Protein AF-A0A2G5HJ71-F1 (afdb_monomer)

Radius of gyration: 24.35 Å; Cα contacts (8 Å, |Δi|>4): 174; chains: 1; bounding box: 92×47×48 Å

Structure (mmCIF, N/CA/C/O backbone):
data_AF-A0A2G5HJ71-F1
#
_entry.id   AF-A0A2G5HJ71-F1
#
loop_
_atom_site.group_PDB
_atom_site.id
_atom_site.type_symbol
_atom_site.label_atom_id
_atom_site.label_alt_id
_atom_site.label_comp_id
_atom_site.label_asym_id
_atom_site.label_entity_id
_atom_site.label_seq_id
_atom_site.pdbx_PDB_ins_code
_atom_site.Cartn_x
_atom_site.Cartn_y
_atom_site.Cartn_z
_atom_site.occupancy
_atom_site.B_iso_or_equiv
_atom_site.auth_seq_id
_atom_site.auth_comp_id
_atom_site.auth_asym_id
_atom_site.auth_atom_id
_atom_site.pdbx_PDB_model_num
ATOM 1 N N . MET A 1 1 ? -68.950 33.071 10.835 1.00 35.28 1 MET A N 1
ATOM 2 C CA . MET A 1 1 ? -68.357 32.177 9.817 1.00 35.28 1 MET A CA 1
ATOM 3 C C . MET A 1 1 ? -67.276 32.962 9.094 1.00 35.28 1 MET A C 1
ATOM 5 O O . MET A 1 1 ? -67.610 33.873 8.353 1.00 35.28 1 MET A O 1
ATOM 9 N N . LEU A 1 2 ? -66.003 32.690 9.382 1.00 33.81 2 LEU A N 1
ATOM 10 C CA . LEU A 1 2 ? -64.864 33.307 8.697 1.00 33.81 2 LEU A CA 1
ATOM 11 C C . LEU A 1 2 ? -64.189 32.221 7.861 1.00 33.81 2 LEU A C 1
ATOM 13 O O . LEU A 1 2 ? -63.681 31.240 8.397 1.00 33.81 2 LEU A O 1
ATOM 17 N N . VAL A 1 3 ? -64.273 32.385 6.545 1.00 38.09 3 VAL A N 1
ATOM 18 C CA . VAL A 1 3 ? -63.624 31.539 5.544 1.00 38.09 3 VAL A CA 1
ATOM 19 C C . VAL A 1 3 ? -62.157 31.958 5.474 1.00 38.09 3 VAL A C 1
ATOM 21 O O . VAL A 1 3 ? -61.859 33.089 5.100 1.00 38.09 3 VAL A O 1
ATOM 24 N N . VAL A 1 4 ? -61.242 31.061 5.842 1.00 40.66 4 VAL A N 1
ATOM 25 C CA . VAL A 1 4 ? -59.798 31.239 5.627 1.00 40.66 4 VAL A CA 1
ATOM 26 C C . VAL A 1 4 ? -59.445 30.552 4.303 1.00 40.66 4 VAL A C 1
ATOM 28 O O . VAL A 1 4 ? -59.646 29.340 4.198 1.00 40.66 4 VAL A O 1
ATOM 31 N N . PRO A 1 5 ? -58.960 31.265 3.271 1.00 48.47 5 PRO A N 1
ATOM 32 C CA . PRO A 1 5 ? -58.605 30.626 2.014 1.00 48.47 5 PRO A CA 1
ATOM 33 C C . PRO A 1 5 ? -57.290 29.854 2.159 1.00 48.47 5 PRO A C 1
ATOM 35 O O . PRO A 1 5 ? -56.277 30.371 2.631 1.00 48.47 5 PRO A O 1
ATOM 38 N N . ALA A 1 6 ? -57.318 28.598 1.718 1.00 48.62 6 ALA A N 1
ATOM 39 C CA . ALA A 1 6 ? -56.156 27.736 1.600 1.00 48.62 6 ALA A CA 1
ATOM 40 C C . ALA A 1 6 ? -55.199 28.283 0.526 1.00 48.62 6 ALA A C 1
ATOM 42 O O . ALA A 1 6 ? -55.371 28.040 -0.667 1.00 48.62 6 ALA A O 1
ATOM 43 N N . LEU A 1 7 ? -54.155 28.995 0.949 1.00 43.66 7 LEU A N 1
ATOM 44 C CA . LEU A 1 7 ? -52.986 29.287 0.118 1.00 43.66 7 LEU A CA 1
ATOM 45 C C . LEU A 1 7 ? -52.109 28.030 0.018 1.00 43.66 7 LEU A C 1
ATOM 47 O O . LEU A 1 7 ? -51.005 27.967 0.550 1.00 43.66 7 LEU A O 1
ATOM 51 N N . VAL A 1 8 ? -52.589 27.012 -0.702 1.00 46.91 8 VAL A N 1
ATOM 52 C CA . VAL A 1 8 ? -51.728 25.936 -1.222 1.00 46.91 8 VAL A CA 1
ATOM 53 C C . VAL A 1 8 ? -51.078 26.449 -2.505 1.00 46.91 8 VAL A C 1
ATOM 55 O O . VAL A 1 8 ? -51.358 26.007 -3.617 1.00 46.91 8 VAL A O 1
ATOM 58 N N . GLY A 1 9 ? -50.202 27.438 -2.346 1.00 38.84 9 GLY A N 1
ATOM 59 C CA . GLY A 1 9 ? -49.264 27.834 -3.383 1.00 38.84 9 GLY A CA 1
ATOM 60 C C . GLY A 1 9 ? -48.139 26.810 -3.429 1.00 38.84 9 GLY A C 1
ATOM 61 O O . GLY A 1 9 ? -47.181 26.901 -2.665 1.00 38.84 9 GLY A O 1
ATOM 62 N N . ARG A 1 10 ? -48.246 25.817 -4.318 1.00 46.03 10 ARG A N 1
ATOM 63 C CA . ARG A 1 10 ? -47.116 24.962 -4.700 1.00 46.03 10 ARG A CA 1
ATOM 64 C C . ARG A 1 10 ? -46.039 25.829 -5.364 1.00 46.03 10 ARG A C 1
ATOM 66 O O . ARG A 1 10 ? -45.994 25.926 -6.585 1.00 46.03 10 ARG A O 1
ATOM 73 N N . PHE A 1 11 ? -45.127 26.403 -4.585 1.00 39.09 11 PHE A N 1
ATOM 74 C CA . PHE A 1 11 ? -43.840 26.862 -5.105 1.00 39.09 11 PHE A CA 1
ATOM 75 C C . PHE A 1 11 ? -42.940 25.642 -5.331 1.00 39.09 11 PHE A C 1
ATOM 77 O O . PHE A 1 11 ? -42.029 25.353 -4.563 1.00 39.09 11 PHE A O 1
ATOM 84 N N . ARG A 1 12 ? -43.201 24.890 -6.405 1.00 45.44 12 ARG A N 1
ATOM 85 C CA . ARG A 1 12 ? -42.130 24.136 -7.060 1.00 45.44 12 ARG A CA 1
ATOM 86 C C . ARG A 1 12 ? -41.473 25.088 -8.046 1.00 45.44 12 ARG A C 1
ATOM 88 O O . ARG A 1 12 ? -41.873 25.151 -9.205 1.00 45.44 12 ARG A O 1
ATOM 95 N N . SER A 1 13 ? -40.478 25.843 -7.587 1.00 45.00 13 SER A N 1
ATOM 96 C CA . SER A 1 13 ? -39.535 26.455 -8.513 1.00 45.00 13 SER A CA 1
ATOM 97 C C . SER A 1 13 ? -38.696 25.331 -9.127 1.00 45.00 13 SER A C 1
ATOM 99 O O . SER A 1 13 ? -37.707 24.876 -8.565 1.00 45.00 13 SER A O 1
ATOM 101 N N . TYR A 1 14 ? -39.081 24.869 -10.316 1.00 50.16 14 TYR A N 1
ATOM 102 C CA . TYR A 1 14 ? -38.125 24.253 -11.238 1.00 50.16 14 TYR A CA 1
ATOM 103 C C . TYR A 1 14 ? -37.261 25.374 -11.825 1.00 50.16 14 TYR A C 1
ATOM 105 O O . TYR A 1 14 ? -37.322 25.667 -13.016 1.00 50.16 14 TYR A O 1
ATOM 113 N N . GLN A 1 15 ? -36.504 26.072 -10.977 1.00 55.88 15 GLN A N 1
ATOM 114 C CA . GLN A 1 15 ? -35.431 26.911 -11.482 1.00 55.88 15 GLN A CA 1
ATOM 115 C C . GLN A 1 15 ? -34.272 25.977 -11.830 1.00 55.88 15 GLN A C 1
ATOM 117 O O . GLN A 1 15 ? -33.814 25.241 -10.952 1.00 55.88 15 GLN A O 1
ATOM 122 N N . PRO A 1 16 ? -33.811 25.954 -13.092 1.00 57.72 16 PRO A N 1
ATOM 123 C CA . PRO A 1 16 ? -32.607 25.224 -13.435 1.00 57.72 16 PRO A CA 1
ATOM 124 C C . PRO A 1 16 ? -31.472 25.805 -12.596 1.00 57.72 16 PRO A C 1
ATOM 126 O O . PRO A 1 16 ? -31.138 26.986 -12.697 1.00 57.72 16 PRO A O 1
ATOM 129 N N . MET A 1 17 ? -30.929 24.975 -11.710 1.00 64.00 17 MET A N 1
ATOM 130 C CA . MET A 1 17 ? -29.786 25.338 -10.888 1.00 64.00 17 MET A CA 1
ATOM 131 C C . MET A 1 17 ? -28.652 25.726 -11.838 1.00 64.00 17 MET A C 1
ATOM 133 O O . MET A 1 17 ? -28.314 24.957 -12.741 1.00 64.00 17 MET A O 1
ATOM 137 N N . SER A 1 18 ? -28.111 26.938 -11.700 1.00 79.19 18 SER A N 1
ATOM 138 C CA . SER A 1 18 ? -27.075 27.387 -12.625 1.00 79.19 18 SER A CA 1
ATOM 139 C C . SER A 1 18 ? -25.861 26.460 -12.519 1.00 79.19 18 SER A C 1
ATOM 141 O O . SER A 1 18 ? -25.469 26.024 -11.434 1.00 79.19 18 SER A O 1
ATOM 143 N N . MET A 1 19 ? -25.244 26.146 -13.659 1.00 73.44 19 MET A N 1
ATOM 144 C CA . MET A 1 19 ? -24.063 25.275 -13.693 1.00 73.44 19 MET A CA 1
ATOM 145 C C . MET A 1 19 ? -22.906 25.821 -12.847 1.00 73.44 19 MET A C 1
ATOM 147 O O . MET A 1 19 ? -22.096 25.043 -12.345 1.00 73.44 19 MET A O 1
ATOM 151 N N . SER A 1 20 ? -22.835 27.143 -12.663 1.00 72.00 20 SER A N 1
ATOM 152 C CA . SER A 1 20 ? -21.889 27.771 -11.742 1.00 72.00 20 SER A CA 1
ATOM 153 C C . SER A 1 20 ? -22.172 27.381 -10.292 1.00 72.00 20 SER A C 1
ATOM 155 O O . SER A 1 20 ? -21.249 26.944 -9.613 1.00 72.00 20 SER A O 1
ATOM 157 N N . LEU A 1 21 ? -23.434 27.424 -9.849 1.00 75.88 21 LEU A N 1
ATOM 158 C CA . LEU A 1 21 ? -23.827 27.021 -8.497 1.00 75.88 21 LEU A CA 1
ATOM 159 C C . LEU A 1 21 ? -23.512 25.540 -8.239 1.00 75.88 21 LEU A C 1
ATOM 161 O O . LEU A 1 21 ? -22.920 25.208 -7.218 1.00 75.88 21 LEU A 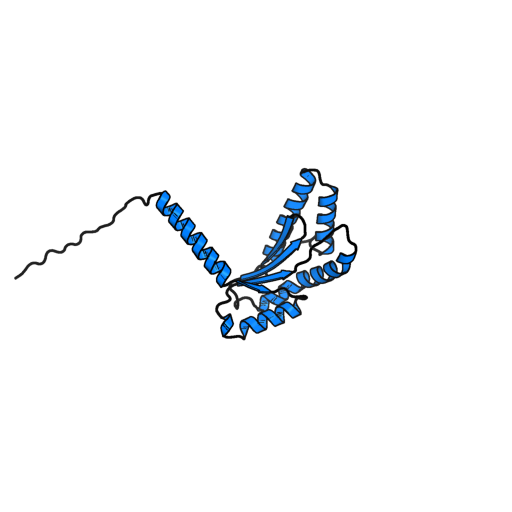O 1
ATOM 165 N N . LEU A 1 22 ? -23.819 24.654 -9.194 1.00 77.50 22 LEU A N 1
ATOM 166 C CA . LEU A 1 22 ? -23.498 23.224 -9.091 1.00 77.50 22 LEU A CA 1
ATOM 167 C C . LEU A 1 22 ? -21.988 22.966 -8.983 1.00 77.50 22 LEU A C 1
ATOM 169 O O . LEU A 1 22 ? -21.559 22.130 -8.187 1.00 77.50 22 LEU A O 1
ATOM 173 N N . ARG A 1 23 ? -21.167 23.688 -9.758 1.00 75.69 23 ARG A N 1
ATOM 174 C CA . ARG A 1 23 ? -19.701 23.588 -9.673 1.00 75.69 23 ARG A CA 1
ATOM 175 C C . ARG A 1 23 ? -19.183 24.081 -8.327 1.00 75.69 23 ARG A C 1
ATOM 177 O O . ARG A 1 23 ? -18.363 23.393 -7.728 1.00 75.69 23 ARG A O 1
ATOM 184 N N . THR A 1 24 ? -19.692 25.206 -7.833 1.00 78.31 24 THR A N 1
ATOM 185 C CA . THR A 1 24 ? -19.323 25.742 -6.518 1.00 78.31 24 THR A CA 1
ATOM 186 C C . THR A 1 24 ? -19.730 24.790 -5.395 1.00 78.31 24 THR A C 1
ATOM 188 O O . THR A 1 24 ? -18.909 24.485 -4.538 1.00 78.31 24 THR A O 1
ATOM 191 N N . CYS A 1 25 ? -20.943 24.230 -5.426 1.00 76.88 25 CYS A N 1
ATOM 192 C CA . CYS A 1 25 ? -21.376 23.224 -4.454 1.00 76.88 25 CYS A CA 1
ATOM 193 C C . CYS A 1 25 ? -20.497 21.968 -4.496 1.00 76.88 25 CYS A C 1
ATOM 195 O O . CYS A 1 25 ? -20.117 21.462 -3.444 1.00 76.88 25 CYS A O 1
ATOM 197 N N . LYS A 1 26 ? -20.123 21.485 -5.690 1.00 75.81 26 LYS A N 1
ATOM 198 C CA . LYS A 1 26 ? -19.185 20.361 -5.839 1.00 75.81 26 LYS A CA 1
ATOM 199 C C . LYS A 1 26 ? -17.807 20.694 -5.266 1.00 75.81 26 LYS A C 1
ATOM 201 O O . LYS A 1 26 ? -17.207 19.854 -4.608 1.00 75.81 26 LYS A O 1
ATOM 206 N N . GLN A 1 27 ? -17.309 21.903 -5.507 1.00 77.50 27 GLN A N 1
ATOM 207 C CA . GLN A 1 27 ? -16.009 22.334 -5.009 1.00 77.50 27 GLN A CA 1
ATOM 208 C C . GLN A 1 27 ? -16.000 22.441 -3.478 1.00 77.50 27 GLN A C 1
ATOM 210 O O . GLN A 1 27 ? -15.147 21.830 -2.847 1.00 77.50 27 GLN A O 1
ATOM 215 N N . ILE A 1 28 ? -16.998 23.099 -2.879 1.00 72.31 28 ILE A N 1
ATOM 216 C CA . ILE A 1 28 ? -17.155 23.182 -1.417 1.00 72.31 28 ILE A CA 1
ATOM 217 C C . ILE A 1 28 ? -17.328 21.787 -0.810 1.00 72.31 28 ILE A C 1
ATOM 219 O O . ILE A 1 28 ? -16.736 21.485 0.220 1.00 72.31 28 ILE A O 1
ATOM 223 N N . HIS A 1 29 ? -18.107 20.910 -1.450 1.00 72.62 29 HIS A N 1
ATOM 224 C CA . HIS A 1 29 ? -18.247 19.523 -1.011 1.00 72.62 29 HIS A CA 1
ATOM 225 C C . HIS A 1 29 ? -16.900 18.795 -1.018 1.00 72.62 29 HIS A C 1
ATOM 227 O O . HIS A 1 29 ? -16.570 18.130 -0.040 1.00 72.62 29 HIS A O 1
ATOM 233 N N . ASN A 1 30 ? -16.105 18.944 -2.079 1.00 63.91 30 ASN A N 1
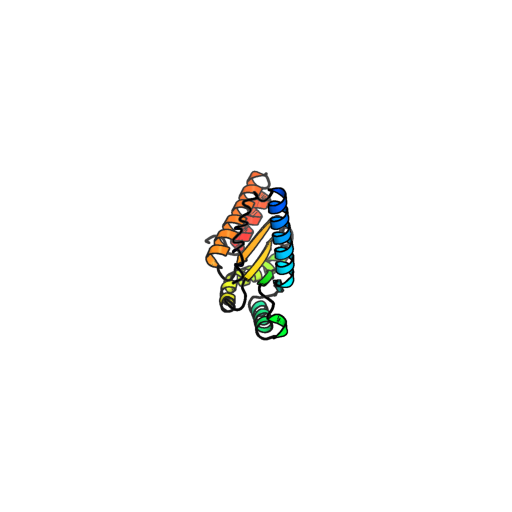ATOM 234 C CA . ASN A 1 30 ? -14.775 18.350 -2.166 1.00 63.91 30 ASN A CA 1
ATOM 235 C C . ASN A 1 30 ? -13.821 18.920 -1.107 1.00 63.91 30 ASN A C 1
ATOM 237 O O . ASN A 1 30 ? -13.094 18.154 -0.485 1.00 63.91 30 ASN A O 1
ATOM 241 N N . GLU A 1 31 ? -13.840 20.232 -0.869 1.00 63.31 31 GLU A N 1
ATOM 242 C CA . GLU A 1 31 ? -13.012 20.901 0.143 1.00 63.31 31 GLU A CA 1
ATOM 243 C C . GLU A 1 31 ? -13.400 20.472 1.565 1.00 63.31 31 GLU A C 1
ATOM 245 O O . GLU A 1 31 ? -12.541 20.075 2.351 1.00 63.31 31 GLU A O 1
ATOM 250 N N . ALA A 1 32 ? -14.696 20.457 1.885 1.00 62.22 32 ALA A N 1
ATOM 251 C CA . ALA A 1 32 ? -15.208 20.000 3.175 1.00 62.22 32 ALA A CA 1
ATOM 252 C C . ALA A 1 32 ? -14.943 18.505 3.394 1.00 62.22 32 ALA A C 1
ATOM 254 O O . ALA A 1 32 ? -14.539 18.092 4.481 1.00 62.22 32 ALA A O 1
ATOM 255 N N . THR A 1 33 ? -15.114 17.693 2.349 1.00 58.56 33 THR A N 1
ATOM 256 C CA . THR A 1 33 ? -14.779 16.266 2.375 1.00 58.56 33 THR A CA 1
ATOM 257 C C . THR A 1 33 ? -13.281 16.070 2.551 1.00 58.56 33 THR A C 1
ATOM 259 O O . THR A 1 33 ? -12.899 15.197 3.316 1.00 58.56 33 THR A O 1
ATOM 262 N N . GLY A 1 34 ? -12.443 16.899 1.921 1.00 56.56 34 GLY A N 1
ATOM 263 C CA . GLY A 1 34 ? -10.989 16.916 2.085 1.00 56.56 34 GLY A CA 1
ATOM 264 C C . GLY A 1 34 ? -10.559 17.265 3.510 1.00 56.56 34 GLY A C 1
ATOM 265 O O . GLY A 1 34 ? -9.742 16.561 4.094 1.00 56.56 34 GLY A O 1
ATOM 266 N N . LEU A 1 35 ? -11.163 18.288 4.119 1.00 60.84 35 LEU A N 1
ATOM 267 C CA . LEU A 1 35 ? -10.905 18.666 5.513 1.00 60.84 35 LEU A CA 1
ATOM 268 C C . LEU A 1 35 ? -11.344 17.574 6.499 1.00 60.84 35 LEU A C 1
ATOM 270 O O . LEU A 1 35 ? -10.604 17.247 7.426 1.00 60.84 35 LEU A O 1
ATOM 274 N N . LEU A 1 36 ? -12.508 16.957 6.274 1.00 60.38 36 LEU A N 1
ATOM 275 C CA . LEU A 1 36 ? -12.952 15.784 7.033 1.00 60.38 36 LEU A CA 1
ATOM 276 C C . LEU A 1 36 ? -12.033 14.574 6.798 1.00 60.38 36 LEU A C 1
ATOM 278 O O . LEU A 1 36 ? -11.765 13.824 7.738 1.00 60.38 36 LEU A O 1
ATOM 282 N N . TYR A 1 37 ? -11.506 14.411 5.578 1.00 55.97 37 TYR A N 1
ATOM 283 C CA . TYR A 1 37 ? -10.507 13.399 5.225 1.00 55.97 37 TYR A CA 1
ATOM 284 C C . TYR A 1 37 ? -9.259 13.566 6.092 1.00 55.97 37 TYR A C 1
ATOM 286 O O . TYR A 1 37 ? -8.833 12.614 6.740 1.00 55.97 37 TYR A O 1
ATOM 294 N N . CYS A 1 38 ? -8.715 14.780 6.163 1.00 58.78 38 CYS A N 1
ATOM 295 C CA . CYS A 1 38 ? -7.525 15.090 6.951 1.00 58.78 38 CYS A CA 1
ATOM 296 C C . CYS A 1 38 ? -7.776 14.982 8.463 1.00 58.78 38 CYS A C 1
ATOM 298 O O . CYS A 1 38 ? -6.909 14.513 9.190 1.00 58.78 38 CYS A O 1
ATOM 300 N N . GLY A 1 39 ? -8.963 15.369 8.943 1.00 60.88 39 GLY A N 1
ATOM 301 C CA . GLY A 1 39 ? -9.302 15.354 10.371 1.00 60.88 39 GLY A CA 1
ATOM 302 C C . GLY A 1 39 ? -9.627 13.976 10.962 1.00 60.88 39 GLY A C 1
ATOM 303 O O . GLY A 1 39 ? -9.705 13.850 12.181 1.00 60.88 39 GLY A O 1
ATOM 304 N N . THR A 1 40 ? -9.833 12.948 10.130 1.00 71.19 40 THR A N 1
ATOM 305 C CA . THR A 1 40 ? -10.231 11.590 10.568 1.00 71.19 40 THR A CA 1
ATOM 306 C C . THR A 1 40 ? -9.265 10.487 10.128 1.00 71.19 40 THR A C 1
ATOM 308 O O . THR A 1 40 ? -9.525 9.306 10.381 1.00 71.19 40 THR A O 1
ATOM 311 N N . THR A 1 41 ? -8.153 10.871 9.491 1.00 76.44 41 THR A N 1
ATOM 312 C CA . THR A 1 41 ? -7.102 9.959 9.031 1.00 76.44 41 THR A CA 1
ATOM 313 C C . THR A 1 41 ? -5.928 9.975 9.998 1.00 76.44 41 THR A C 1
ATOM 315 O O . THR A 1 41 ? -5.346 11.023 10.264 1.00 76.44 41 THR A O 1
ATOM 318 N N . PHE A 1 42 ? -5.554 8.802 10.497 1.00 82.38 42 PHE A N 1
ATOM 319 C CA . PHE A 1 42 ? -4.384 8.612 11.343 1.00 82.38 42 PHE A CA 1
ATOM 320 C C . PHE A 1 42 ? -3.290 7.876 10.569 1.00 82.38 42 PHE A C 1
ATOM 322 O O . PHE A 1 42 ? -3.566 6.878 9.909 1.00 82.38 42 PHE A O 1
ATOM 329 N N . SER A 1 43 ? -2.052 8.356 10.644 1.00 83.06 43 SER A N 1
ATOM 330 C CA . SER A 1 43 ? -0.913 7.722 9.975 1.00 83.06 43 SER A CA 1
ATOM 331 C C . SER A 1 43 ? -0.054 6.987 10.996 1.00 83.06 43 SER A C 1
ATOM 333 O O . SER A 1 43 ? 0.282 7.553 12.035 1.00 83.06 43 SER A O 1
ATOM 335 N N . ILE A 1 44 ? 0.326 5.748 10.693 1.00 82.56 44 ILE A N 1
ATOM 336 C CA . ILE A 1 44 ? 1.309 4.978 11.459 1.00 82.56 44 ILE A CA 1
ATOM 337 C C . ILE A 1 44 ? 2.495 4.635 10.570 1.00 82.56 44 ILE A C 1
ATOM 339 O O . ILE A 1 44 ? 2.316 4.281 9.410 1.00 82.56 44 ILE A O 1
ATOM 343 N N . GLU A 1 45 ? 3.697 4.716 11.129 1.00 82.62 45 GLU A N 1
ATOM 344 C CA . GLU A 1 45 ? 4.955 4.389 10.448 1.00 82.62 45 GLU A CA 1
ATOM 345 C C . GLU A 1 45 ? 5.634 3.236 11.193 1.00 82.62 45 GLU A C 1
ATOM 347 O O . GLU A 1 45 ? 6.530 3.457 12.010 1.00 82.62 45 GLU A O 1
ATOM 352 N N . PRO A 1 46 ? 5.138 1.998 11.026 1.00 75.31 46 PRO A N 1
ATOM 353 C CA . PRO A 1 46 ? 5.625 0.876 11.803 1.00 75.31 46 PRO A CA 1
ATOM 354 C C . PRO A 1 46 ? 6.880 0.268 11.174 1.00 75.31 46 PRO A C 1
ATOM 356 O O . PRO A 1 46 ? 7.021 0.196 9.954 1.00 75.31 46 PRO A O 1
ATOM 359 N N . SER A 1 47 ? 7.758 -0.268 12.017 1.00 75.12 47 SER A N 1
ATOM 360 C CA . SER A 1 47 ? 8.932 -1.032 11.579 1.00 75.12 47 SER A CA 1
ATOM 361 C C . SER A 1 47 ? 8.618 -2.495 11.229 1.00 75.12 47 SER A C 1
ATOM 363 O O . SER A 1 47 ? 9.455 -3.180 10.646 1.00 75.12 47 SER A O 1
ATOM 365 N N . SER A 1 48 ? 7.429 -2.994 11.591 1.00 77.94 48 SER A N 1
ATOM 366 C CA . SER A 1 48 ? 6.950 -4.350 11.290 1.00 77.94 48 SER A CA 1
ATOM 367 C C . SER A 1 48 ? 5.417 -4.441 11.351 1.00 77.94 48 SER A C 1
ATOM 369 O O . SER A 1 48 ? 4.748 -3.507 11.796 1.00 77.94 48 SER A O 1
ATOM 371 N N . VAL A 1 49 ? 4.831 -5.571 10.940 1.00 80.56 49 VAL A N 1
ATOM 372 C CA . VAL A 1 49 ? 3.371 -5.788 11.046 1.00 80.56 49 VAL A CA 1
ATOM 373 C C . VAL A 1 49 ? 2.929 -5.897 12.505 1.00 80.56 49 VAL A C 1
ATOM 375 O O . VAL A 1 49 ? 1.896 -5.349 12.871 1.00 80.56 49 VAL A O 1
ATOM 378 N N . GLU A 1 50 ? 3.734 -6.524 13.360 1.00 84.38 50 GLU A N 1
ATOM 379 C CA . GLU A 1 50 ? 3.482 -6.628 14.801 1.00 84.38 50 GLU A CA 1
ATOM 380 C C . GLU A 1 50 ? 3.502 -5.243 15.463 1.00 84.38 50 GLU A C 1
ATOM 382 O O . GLU A 1 50 ? 2.659 -4.928 16.301 1.00 84.38 50 GLU A O 1
ATOM 387 N N . SER A 1 51 ? 4.430 -4.372 15.049 1.00 84.44 51 SER A N 1
ATOM 388 C CA . SER A 1 51 ? 4.438 -2.971 15.478 1.00 84.44 51 SER A CA 1
ATOM 389 C C . SER A 1 51 ? 3.152 -2.262 15.043 1.00 84.44 51 SER A C 1
ATOM 391 O O . SER A 1 51 ? 2.507 -1.606 15.866 1.00 84.44 51 SER A O 1
ATOM 393 N N . ALA A 1 52 ? 2.726 -2.450 13.789 1.00 83.88 52 ALA A N 1
ATOM 394 C CA . ALA A 1 52 ? 1.472 -1.899 13.283 1.00 83.88 52 ALA A CA 1
ATOM 395 C C . ALA A 1 52 ? 0.267 -2.370 14.114 1.00 83.88 52 ALA A C 1
ATOM 397 O O . ALA A 1 52 ? -0.563 -1.556 14.510 1.00 83.88 52 ALA A O 1
ATOM 398 N N . GLU A 1 53 ? 0.206 -3.658 14.447 1.00 86.69 53 GLU A N 1
ATOM 399 C CA . GLU A 1 53 ? -0.838 -4.256 15.281 1.00 86.69 53 GLU A CA 1
ATOM 400 C C . GLU A 1 53 ? -0.890 -3.636 16.684 1.00 86.69 53 GLU A C 1
ATOM 402 O O . GLU A 1 53 ? -1.972 -3.312 17.176 1.00 86.69 53 GLU A O 1
ATOM 407 N N . VAL A 1 54 ? 0.258 -3.393 17.322 1.00 86.06 54 VAL A N 1
ATOM 408 C CA . VAL A 1 54 ? 0.312 -2.697 18.619 1.00 86.06 54 VAL A CA 1
ATOM 409 C C . VAL A 1 54 ? -0.264 -1.283 18.510 1.00 86.06 54 VAL A C 1
ATOM 411 O O . VAL A 1 54 ? -1.024 -0.859 19.386 1.00 86.06 54 VAL A O 1
ATOM 414 N N . HIS A 1 55 ? 0.067 -0.546 17.445 1.00 85.19 55 HIS A N 1
ATOM 415 C CA . HIS A 1 55 ? -0.490 0.787 17.213 1.00 85.19 55 HIS A CA 1
ATOM 416 C C . HIS A 1 55 ? -2.000 0.734 16.968 1.00 85.19 55 HIS A C 1
ATOM 418 O O . HIS A 1 55 ? -2.740 1.470 17.618 1.00 85.19 55 HIS A O 1
ATOM 424 N N . LEU A 1 56 ? -2.469 -0.166 16.103 1.00 85.81 56 LEU A N 1
ATOM 425 C CA . LEU A 1 56 ? -3.892 -0.347 15.818 1.00 85.81 56 LEU A CA 1
ATOM 426 C C . LEU A 1 56 ? -4.672 -0.743 17.076 1.00 85.81 56 LEU A C 1
ATOM 428 O O . LEU A 1 56 ? -5.727 -0.176 17.344 1.00 85.81 56 LEU A O 1
ATOM 432 N N . ASN A 1 57 ? -4.137 -1.637 17.907 1.00 86.31 57 ASN A N 1
ATOM 433 C CA . ASN A 1 57 ? -4.761 -1.999 19.177 1.00 86.31 57 ASN A CA 1
ATOM 434 C C . ASN A 1 57 ? -4.910 -0.783 20.094 1.00 86.31 57 ASN A C 1
ATOM 436 O O . ASN A 1 57 ? -6.022 -0.519 20.553 1.00 86.31 57 ASN A O 1
ATOM 440 N N . LYS A 1 58 ? -3.848 0.015 20.268 1.00 83.56 58 LYS A N 1
ATOM 441 C CA . LYS A 1 58 ? -3.904 1.265 21.046 1.00 83.56 58 LYS A CA 1
ATOM 442 C C . LYS A 1 58 ? -4.959 2.236 20.515 1.00 83.56 58 LYS A C 1
ATOM 444 O O . LYS A 1 58 ? -5.651 2.856 21.317 1.00 83.56 58 LYS A O 1
ATOM 449 N N . LEU A 1 59 ? -5.100 2.363 19.193 1.00 81.88 59 LEU A N 1
ATOM 450 C CA . LEU A 1 59 ? -6.141 3.201 18.584 1.00 81.88 59 LEU A CA 1
ATOM 451 C C . LEU A 1 59 ? -7.542 2.718 18.950 1.00 81.88 59 LEU A C 1
ATOM 453 O O . LEU A 1 59 ? -8.416 3.526 19.234 1.00 81.88 59 LEU A O 1
ATOM 457 N N . THR A 1 60 ? -7.745 1.404 18.978 1.00 80.12 60 THR A N 1
ATOM 458 C CA . THR A 1 60 ? -9.068 0.822 19.227 1.00 80.12 60 THR A CA 1
ATOM 459 C C . THR A 1 60 ? -9.463 0.818 20.701 1.00 80.12 60 THR A C 1
ATOM 461 O O . THR A 1 60 ? -10.650 0.771 21.004 1.00 80.12 60 THR A O 1
ATOM 464 N N . THR A 1 61 ? -8.494 0.875 21.618 1.00 80.81 61 THR A N 1
ATOM 465 C CA . THR A 1 61 ? -8.737 0.850 23.069 1.00 80.81 61 THR A CA 1
ATOM 466 C C . THR A 1 61 ? -8.791 2.234 23.710 1.00 80.81 61 THR A C 1
ATOM 468 O O . THR A 1 61 ? -9.203 2.349 24.859 1.00 80.81 61 THR A O 1
ATOM 471 N N . ASN A 1 62 ? -8.329 3.282 23.025 1.00 75.50 62 ASN A N 1
ATOM 472 C CA . ASN A 1 62 ? -8.217 4.616 23.608 1.00 75.50 62 ASN A CA 1
ATOM 473 C C . ASN A 1 62 ? -9.446 5.465 23.251 1.00 75.50 62 ASN A C 1
ATOM 475 O O . ASN A 1 62 ? -9.667 5.781 22.083 1.00 75.50 62 ASN A O 1
ATOM 479 N N . GLU A 1 63 ? -10.243 5.861 24.247 1.00 57.72 63 GLU A N 1
ATOM 480 C CA . GLU A 1 63 ? -11.521 6.569 24.044 1.00 57.72 63 GLU A CA 1
ATOM 481 C C . GLU A 1 63 ? -11.371 7.896 23.275 1.00 57.72 63 GLU A C 1
ATOM 483 O O . GLU A 1 63 ? -12.270 8.295 22.536 1.00 57.72 63 GLU A O 1
ATOM 488 N N . GLY A 1 64 ? -10.202 8.543 23.349 1.00 58.66 64 GLY A N 1
ATOM 489 C CA . GLY A 1 64 ? -9.898 9.756 22.579 1.00 58.66 64 GLY A CA 1
ATOM 490 C C . GLY A 1 64 ? -9.758 9.543 21.062 1.00 58.66 64 GLY A C 1
ATOM 491 O O . GLY A 1 64 ? -9.838 10.506 20.302 1.00 58.66 64 GLY A O 1
ATOM 492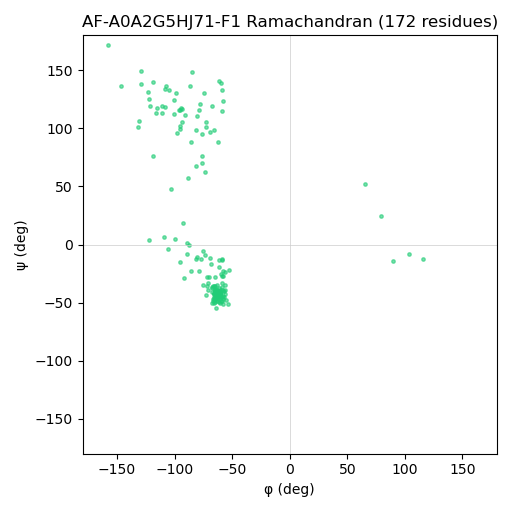 N N . MET A 1 65 ? -9.579 8.297 20.608 1.00 63.22 65 MET A N 1
ATOM 493 C CA . MET A 1 65 ? -9.343 7.931 19.203 1.00 63.22 65 MET A CA 1
ATOM 494 C C . MET A 1 65 ? -10.595 7.415 18.479 1.00 63.22 65 MET A C 1
ATOM 496 O O . MET A 1 65 ? -10.513 7.074 17.302 1.00 63.22 65 MET A O 1
ATOM 500 N N . GLN A 1 66 ? -11.776 7.433 19.112 1.00 63.50 66 GLN A N 1
ATOM 501 C CA . GLN A 1 66 ? -13.047 6.994 18.499 1.00 63.50 66 GLN A CA 1
ATOM 502 C C . GLN A 1 66 ? -13.439 7.762 17.221 1.00 63.50 66 GLN A C 1
ATOM 504 O O . GLN A 1 66 ? -14.333 7.348 16.487 1.00 63.50 66 GLN A O 1
ATOM 509 N N . ARG A 1 67 ? -12.787 8.897 16.943 1.00 68.81 67 ARG A N 1
ATOM 510 C CA . ARG A 1 67 ? -13.002 9.699 15.728 1.00 68.81 67 ARG A CA 1
ATOM 511 C C . ARG A 1 67 ? -12.113 9.284 14.554 1.00 68.81 67 ARG A C 1
ATOM 513 O O . ARG A 1 67 ? -12.304 9.799 13.452 1.00 68.81 67 ARG A O 1
ATOM 520 N N . VAL A 1 68 ? -11.152 8.385 14.774 1.00 71.31 68 VAL A N 1
ATOM 521 C CA . VAL A 1 68 ? -10.297 7.853 13.712 1.00 71.31 68 VAL A CA 1
ATOM 522 C C . VAL A 1 68 ? -11.129 6.901 12.869 1.00 71.31 68 VAL A C 1
ATOM 524 O O . VAL A 1 68 ? -11.439 5.786 13.275 1.00 71.31 68 VAL A O 1
ATOM 527 N N . LYS A 1 69 ? -11.501 7.360 11.678 1.00 74.44 69 LYS A N 1
ATOM 528 C CA . LYS A 1 69 ? -12.240 6.555 10.702 1.00 74.44 69 LYS A CA 1
ATOM 529 C C . LYS A 1 69 ? -11.299 5.835 9.754 1.00 74.44 69 LYS A C 1
ATOM 531 O O . LYS A 1 69 ? -11.638 4.771 9.249 1.00 74.44 69 LYS A O 1
ATOM 536 N N . ARG A 1 70 ? -10.122 6.409 9.505 1.00 77.88 70 ARG A N 1
ATOM 537 C CA . ARG A 1 70 ? -9.166 5.897 8.528 1.00 77.88 70 ARG A CA 1
ATOM 538 C C . ARG A 1 70 ? -7.793 5.771 9.145 1.00 77.88 70 ARG A C 1
ATOM 540 O O . ARG A 1 70 ? -7.344 6.680 9.841 1.00 77.88 70 ARG A O 1
ATOM 547 N N . VAL A 1 71 ? -7.113 4.677 8.841 1.00 80.81 71 VAL A N 1
ATOM 548 C CA . VAL A 1 71 ? -5.718 4.482 9.218 1.00 80.81 71 VAL A CA 1
ATOM 549 C C . VAL A 1 71 ? -4.895 4.220 7.969 1.00 80.81 71 VAL A C 1
ATOM 551 O O . VAL A 1 71 ? -5.255 3.394 7.132 1.00 80.81 71 VAL A O 1
ATOM 554 N N . VAL A 1 72 ? -3.786 4.939 7.852 1.00 82.69 72 VAL A N 1
ATOM 555 C CA . VAL A 1 72 ? -2.789 4.742 6.807 1.00 82.69 72 VAL A CA 1
ATOM 556 C C . VAL A 1 72 ? -1.532 4.190 7.458 1.00 82.69 72 VAL A C 1
ATOM 558 O O . VAL A 1 72 ? -0.942 4.818 8.333 1.00 82.69 72 VAL A O 1
ATOM 561 N N . ILE A 1 73 ? -1.134 2.999 7.042 1.00 81.31 73 ILE A N 1
ATOM 562 C CA . ILE A 1 73 ? 0.110 2.356 7.428 1.00 81.31 73 ILE A CA 1
ATOM 563 C C . ILE A 1 73 ? 1.149 2.708 6.374 1.00 81.31 73 ILE A C 1
ATOM 565 O O . ILE A 1 73 ? 1.112 2.179 5.269 1.00 81.31 73 ILE A O 1
ATOM 569 N N . ARG A 1 74 ? 2.077 3.598 6.704 1.00 77.75 74 ARG A N 1
ATOM 570 C CA . ARG A 1 74 ? 3.142 4.005 5.792 1.00 77.75 74 ARG A CA 1
ATOM 571 C C . ARG A 1 74 ? 4.391 3.190 6.066 1.00 77.75 74 ARG A C 1
ATOM 573 O O . ARG A 1 74 ? 4.985 3.299 7.136 1.00 77.75 74 ARG A O 1
ATOM 580 N N . ALA A 1 75 ? 4.801 2.394 5.090 1.00 68.06 75 ALA A N 1
ATOM 581 C CA . ALA A 1 75 ? 6.144 1.843 5.052 1.00 68.06 75 ALA A CA 1
ATOM 582 C C . ALA A 1 75 ? 6.985 2.763 4.164 1.00 68.06 75 ALA A C 1
ATOM 584 O O . ALA A 1 75 ? 6.910 2.704 2.939 1.00 68.06 75 ALA A O 1
ATOM 585 N N . TRP A 1 76 ? 7.757 3.658 4.778 1.00 61.09 76 TRP A N 1
ATOM 586 C CA . TRP A 1 76 ? 8.695 4.494 4.037 1.00 61.09 76 TRP A CA 1
ATOM 587 C C . TRP A 1 76 ? 9.953 3.690 3.752 1.00 61.09 76 TRP A C 1
ATOM 589 O O . TRP A 1 76 ? 10.731 3.414 4.664 1.00 61.09 76 TRP A O 1
ATOM 599 N N . THR A 1 77 ? 10.179 3.348 2.487 1.00 56.84 77 THR A N 1
ATOM 600 C CA . THR A 1 77 ? 11.504 2.912 2.048 1.00 56.84 77 THR A CA 1
ATOM 601 C C . THR A 1 77 ? 11.867 3.679 0.799 1.00 56.84 77 THR A C 1
ATOM 603 O O . THR A 1 77 ? 11.343 3.430 -0.284 1.00 56.84 77 THR A O 1
ATOM 606 N N . THR A 1 78 ? 12.777 4.625 0.952 1.00 53.41 78 THR A N 1
ATOM 607 C CA . THR A 1 78 ? 13.387 5.295 -0.185 1.00 53.41 78 THR A CA 1
ATOM 608 C C . THR A 1 78 ? 14.336 4.290 -0.828 1.00 53.41 78 THR A C 1
ATOM 610 O O . THR A 1 78 ? 15.396 3.992 -0.278 1.00 53.41 78 THR A O 1
ATOM 613 N N . TYR A 1 79 ? 13.897 3.673 -1.922 1.00 52.50 79 TYR A N 1
ATOM 614 C CA . TYR A 1 79 ? 14.701 2.713 -2.666 1.00 52.50 79 TYR A CA 1
ATOM 615 C C . TYR A 1 79 ? 15.656 3.462 -3.596 1.00 52.50 79 TYR A C 1
ATOM 617 O O . TYR A 1 79 ? 15.264 3.860 -4.688 1.00 52.50 79 TYR A O 1
ATOM 625 N N . ASP A 1 80 ? 16.909 3.627 -3.170 1.00 58.06 80 ASP A N 1
ATOM 626 C CA . ASP A 1 80 ? 17.973 4.133 -4.034 1.00 58.06 80 ASP A CA 1
ATOM 627 C C . ASP A 1 80 ? 18.745 2.954 -4.638 1.00 58.06 80 ASP A C 1
ATOM 629 O O . ASP A 1 80 ? 19.580 2.310 -4.000 1.00 58.06 80 ASP A O 1
ATOM 633 N N . HIS A 1 81 ? 18.448 2.653 -5.896 1.00 53.84 81 HIS A N 1
ATOM 634 C CA . HIS A 1 81 ? 19.097 1.602 -6.675 1.00 53.84 81 HIS A CA 1
ATOM 635 C C . HIS A 1 81 ? 20.641 1.673 -6.719 1.00 53.84 81 HIS A C 1
ATOM 637 O O . HIS A 1 81 ? 21.268 0.635 -6.943 1.00 53.84 81 HIS A O 1
ATOM 643 N N . GLU A 1 82 ? 21.264 2.834 -6.478 1.00 55.72 82 GLU A N 1
ATOM 644 C CA . GLU A 1 82 ? 22.728 2.983 -6.485 1.00 55.72 82 GLU A CA 1
ATOM 645 C C . GLU A 1 82 ? 23.389 2.526 -5.174 1.00 55.72 82 GLU A C 1
ATOM 647 O O . GLU A 1 82 ? 24.612 2.388 -5.104 1.00 55.72 82 GLU A O 1
ATOM 652 N N . ARG A 1 83 ? 22.610 2.266 -4.114 1.00 55.47 83 ARG A N 1
ATOM 653 C CA . ARG A 1 83 ? 23.141 1.944 -2.783 1.00 55.47 83 ARG A CA 1
ATOM 654 C C . ARG A 1 83 ? 22.790 0.516 -2.363 1.00 55.47 83 ARG A C 1
ATOM 656 O O . ARG A 1 83 ? 21.645 0.171 -2.096 1.00 55.47 83 ARG A O 1
ATOM 663 N N . GLU A 1 84 ? 23.806 -0.323 -2.163 1.00 47.59 84 GLU A N 1
ATOM 664 C CA . GLU A 1 84 ? 23.662 -1.711 -1.673 1.00 47.59 84 GLU A CA 1
ATOM 665 C C . GLU A 1 84 ? 22.977 -1.843 -0.292 1.00 47.59 84 GLU A C 1
ATOM 667 O O . GLU A 1 84 ? 22.559 -2.936 0.095 1.00 47.59 84 GLU A O 1
ATOM 672 N N . LYS A 1 85 ? 22.799 -0.743 0.456 1.00 49.91 85 LYS A N 1
ATOM 673 C CA . LYS A 1 85 ? 22.188 -0.732 1.800 1.00 49.91 85 LYS A CA 1
ATOM 674 C C . LYS A 1 85 ? 20.733 -1.229 1.857 1.00 49.91 85 LYS A C 1
ATOM 676 O O . LYS A 1 85 ? 20.260 -1.544 2.943 1.00 49.91 85 LYS A O 1
ATOM 681 N N . HIS A 1 86 ? 20.043 -1.373 0.727 1.00 54.78 86 HIS A N 1
ATOM 682 C CA . HIS A 1 86 ? 18.602 -1.661 0.692 1.00 54.78 86 HIS A CA 1
ATOM 683 C C . HIS A 1 86 ? 18.212 -3.146 0.711 1.00 54.78 86 HIS A C 1
ATOM 685 O O . HIS A 1 86 ? 17.027 -3.468 0.636 1.00 54.78 86 HIS A O 1
ATOM 691 N N . VAL A 1 87 ? 19.160 -4.087 0.785 1.00 52.12 87 VAL A N 1
ATOM 692 C CA . VAL A 1 87 ? 18.819 -5.526 0.864 1.00 52.12 87 VAL A CA 1
ATOM 693 C C . VAL A 1 87 ? 18.086 -5.857 2.174 1.00 52.12 87 VAL A C 1
ATOM 695 O O . VAL A 1 87 ? 17.162 -6.673 2.182 1.00 52.12 87 VAL A O 1
ATOM 698 N N . PHE A 1 88 ? 18.456 -5.194 3.275 1.00 49.38 88 PHE A N 1
ATOM 699 C CA . PHE A 1 88 ? 17.796 -5.356 4.574 1.00 49.38 88 PHE A CA 1
ATOM 700 C C . PHE A 1 88 ? 16.347 -4.842 4.541 1.00 49.38 88 PHE A C 1
ATOM 702 O O . PHE A 1 88 ? 15.434 -5.569 4.939 1.00 49.38 88 PHE A O 1
ATOM 709 N N . ASP A 1 89 ? 16.126 -3.662 3.955 1.00 70.31 89 ASP A N 1
ATOM 710 C CA . ASP A 1 89 ? 14.794 -3.060 3.808 1.00 70.31 89 ASP A CA 1
ATOM 711 C C . ASP A 1 89 ? 13.877 -3.924 2.930 1.00 70.31 89 ASP A C 1
ATOM 713 O O . ASP A 1 89 ? 12.717 -4.146 3.270 1.00 70.31 89 ASP A O 1
ATOM 717 N N . ARG A 1 90 ? 14.407 -4.522 1.853 1.00 71.00 90 ARG A N 1
ATOM 718 C CA . ARG A 1 90 ? 13.650 -5.416 0.955 1.00 71.00 90 ARG A CA 1
ATOM 719 C C . ARG A 1 90 ? 13.101 -6.654 1.661 1.00 71.00 90 ARG A C 1
ATOM 721 O O . ARG A 1 90 ? 11.941 -7.016 1.464 1.00 71.00 90 ARG A O 1
ATOM 728 N N . LYS A 1 91 ? 13.911 -7.313 2.498 1.00 73.31 91 LYS A N 1
ATOM 729 C CA . LYS A 1 91 ? 13.469 -8.499 3.252 1.00 73.31 91 LYS A CA 1
ATOM 730 C C . LYS A 1 91 ? 12.369 -8.143 4.253 1.00 73.31 91 LYS A C 1
ATOM 732 O O . LYS A 1 91 ? 11.421 -8.913 4.407 1.00 73.31 91 LYS A O 1
ATOM 737 N N . ILE A 1 92 ? 12.487 -6.984 4.901 1.00 74.50 92 ILE A N 1
ATOM 738 C 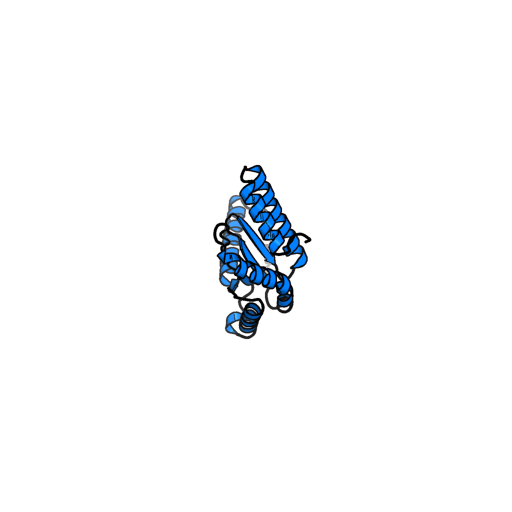CA . ILE A 1 92 ? 11.469 -6.468 5.820 1.00 74.50 92 ILE A CA 1
ATOM 739 C C . ILE A 1 92 ? 10.182 -6.161 5.058 1.00 74.50 92 ILE A C 1
ATOM 741 O O . ILE A 1 92 ? 9.136 -6.672 5.442 1.00 74.50 92 ILE A O 1
ATOM 745 N N . LEU A 1 93 ? 10.249 -5.428 3.944 1.00 76.94 93 LEU A N 1
ATOM 746 C CA . LEU A 1 93 ? 9.085 -5.100 3.114 1.00 76.94 93 LEU A CA 1
ATOM 747 C C . LEU A 1 93 ? 8.356 -6.332 2.599 1.00 76.94 93 LEU A C 1
ATOM 749 O O . LEU A 1 93 ? 7.137 -6.419 2.722 1.00 76.94 93 LEU A O 1
ATOM 753 N N . LYS A 1 94 ? 9.094 -7.312 2.072 1.00 79.00 94 LYS A N 1
ATOM 754 C CA . LYS A 1 94 ? 8.527 -8.594 1.648 1.00 79.00 94 LYS A CA 1
ATOM 755 C C . LYS A 1 94 ? 7.801 -9.284 2.800 1.00 79.00 94 LYS A C 1
ATOM 757 O O . LYS A 1 94 ? 6.683 -9.768 2.634 1.00 79.00 94 LYS A O 1
ATOM 762 N N . GLY A 1 95 ? 8.428 -9.298 3.978 1.00 78.88 95 GLY A N 1
ATOM 763 C CA . GLY A 1 95 ? 7.820 -9.796 5.2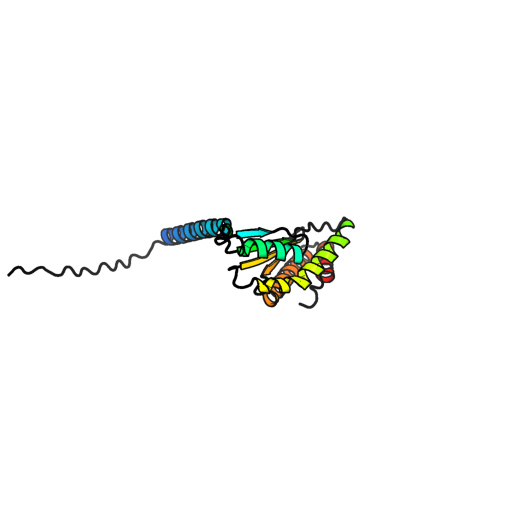06 1.00 78.88 95 GLY A CA 1
ATOM 764 C C . GLY A 1 95 ? 6.562 -9.017 5.590 1.00 78.88 95 GLY A C 1
ATOM 765 O O . GLY A 1 95 ? 5.572 -9.634 5.973 1.00 78.88 95 GLY A O 1
ATOM 766 N N . MET A 1 96 ? 6.559 -7.691 5.447 1.00 80.25 96 MET A N 1
ATOM 767 C CA . MET A 1 96 ? 5.389 -6.865 5.726 1.00 80.25 96 MET A CA 1
ATOM 768 C C . MET A 1 96 ? 4.248 -7.196 4.770 1.00 80.25 96 MET A C 1
ATOM 770 O O . MET A 1 96 ? 3.190 -7.584 5.253 1.00 80.25 96 MET A O 1
ATOM 774 N N . ILE A 1 97 ? 4.475 -7.150 3.453 1.00 79.94 97 ILE A N 1
ATOM 775 C CA . ILE A 1 97 ? 3.465 -7.443 2.422 1.00 79.94 97 ILE A CA 1
ATOM 776 C C . ILE A 1 97 ? 2.827 -8.814 2.664 1.00 79.94 97 ILE A C 1
ATOM 778 O O . ILE A 1 97 ? 1.608 -8.907 2.786 1.00 79.94 97 ILE A O 1
ATOM 782 N N . ALA A 1 98 ? 3.642 -9.858 2.843 1.00 81.00 98 ALA A N 1
ATOM 783 C CA . ALA A 1 98 ? 3.157 -11.218 3.083 1.00 81.00 98 ALA A CA 1
ATOM 784 C C . ALA A 1 98 ? 2.292 -11.348 4.352 1.00 81.00 98 ALA A C 1
ATOM 786 O O . ALA A 1 98 ? 1.461 -12.249 4.450 1.00 81.00 98 ALA A O 1
ATOM 787 N N . ASN A 1 99 ? 2.482 -10.460 5.330 1.00 82.19 99 ASN A N 1
ATOM 788 C CA . ASN A 1 99 ? 1.775 -10.480 6.604 1.00 82.19 99 ASN A CA 1
ATOM 789 C C . ASN A 1 99 ? 0.689 -9.396 6.728 1.00 82.19 99 ASN A C 1
ATOM 791 O O . ASN A 1 99 ? -0.048 -9.424 7.713 1.00 82.19 99 ASN A O 1
ATOM 795 N N . LEU A 1 100 ? 0.522 -8.489 5.754 1.00 82.19 100 LEU A N 1
ATOM 796 C CA . LEU A 1 100 ? -0.492 -7.422 5.798 1.00 82.19 100 LEU A CA 1
ATOM 797 C C . LEU A 1 100 ? -1.907 -7.977 5.977 1.00 82.19 100 LEU A C 1
ATOM 799 O O . LEU A 1 100 ? -2.706 -7.400 6.711 1.00 82.19 100 LEU A O 1
ATOM 803 N N . GLY A 1 101 ? -2.197 -9.141 5.388 1.00 79.44 101 GLY A N 1
ATOM 804 C CA . GLY A 1 101 ? -3.480 -9.826 5.551 1.00 79.44 101 GLY A CA 1
ATOM 805 C C . GLY A 1 101 ? -3.850 -10.130 7.011 1.00 79.44 101 GLY A C 1
ATOM 806 O O . GLY A 1 101 ? -5.033 -10.208 7.329 1.00 79.44 101 GLY A O 1
ATOM 807 N N . LYS A 1 102 ? -2.879 -10.228 7.932 1.00 82.38 102 LYS A N 1
ATOM 808 C CA . LYS A 1 102 ? -3.143 -10.428 9.372 1.00 82.38 102 LYS A CA 1
ATOM 809 C C . LYS A 1 102 ? -3.861 -9.236 10.009 1.00 82.38 102 LYS A C 1
ATOM 811 O O . LYS A 1 102 ? -4.639 -9.406 10.948 1.00 82.38 102 LYS A O 1
ATOM 816 N N . LEU A 1 103 ? -3.656 -8.040 9.459 1.00 83.69 103 LEU A N 1
ATOM 817 C CA . LEU A 1 103 ? -4.296 -6.813 9.924 1.00 83.69 103 LEU A CA 1
ATOM 818 C C . LEU A 1 103 ? -5.770 -6.717 9.493 1.00 83.69 103 LEU A C 1
ATOM 820 O O . LEU A 1 103 ? -6.486 -5.843 9.979 1.00 8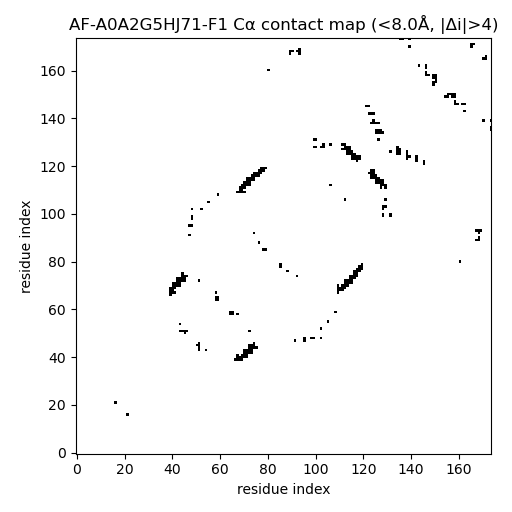3.69 103 LEU A O 1
ATOM 824 N N . ARG A 1 104 ? -6.271 -7.654 8.667 1.00 82.06 104 ARG A N 1
ATOM 825 C CA . ARG A 1 104 ? -7.709 -7.785 8.363 1.00 82.06 104 ARG A CA 1
ATOM 826 C C . ARG A 1 104 ? -8.557 -8.001 9.619 1.00 82.06 104 ARG A C 1
ATOM 828 O O . ARG A 1 104 ? -9.735 -7.680 9.601 1.00 82.06 104 ARG A O 1
ATOM 835 N N . SER A 1 105 ? -7.987 -8.492 10.720 1.00 81.75 105 SER A N 1
ATOM 836 C CA . SER A 1 105 ? -8.686 -8.604 12.014 1.00 81.75 105 SER A CA 1
ATOM 837 C C . SER A 1 105 ? -9.151 -7.254 12.586 1.00 81.75 105 SER A C 1
ATOM 839 O O . SER A 1 105 ? -10.059 -7.213 13.415 1.00 81.75 105 SER A O 1
ATOM 841 N N . PHE A 1 106 ? -8.579 -6.141 12.117 1.00 77.56 106 PHE A N 1
ATOM 842 C CA . PHE A 1 106 ? -9.026 -4.783 12.436 1.00 77.56 106 PHE A CA 1
ATOM 843 C C . PHE A 1 106 ? -10.121 -4.269 11.488 1.00 77.56 106 PHE A C 1
ATOM 845 O O . PHE A 1 106 ? -10.602 -3.145 11.663 1.00 77.56 106 PHE A O 1
ATOM 852 N N . ALA A 1 107 ? -10.542 -5.073 10.504 1.00 67.44 107 ALA A N 1
ATOM 853 C CA . ALA A 1 107 ? -11.678 -4.759 9.648 1.00 67.44 107 ALA A CA 1
ATOM 854 C C . ALA A 1 107 ? -12.943 -4.572 10.492 1.00 67.44 107 ALA A C 1
ATOM 856 O O . ALA A 1 107 ? -13.231 -5.344 11.404 1.00 67.44 107 ALA A O 1
ATOM 857 N N . GLY A 1 108 ? -13.678 -3.495 10.216 1.00 70.06 108 GLY A N 1
ATOM 858 C CA . GLY A 1 108 ? -14.873 -3.107 10.969 1.00 70.06 108 GLY A CA 1
ATOM 859 C C . GLY A 1 108 ? -14.612 -2.190 12.167 1.00 70.06 108 GLY A C 1
ATOM 860 O O . GLY A 1 108 ? -15.553 -1.565 12.646 1.00 70.06 108 GLY A O 1
ATOM 861 N N . LYS A 1 109 ? -13.358 -2.036 12.620 1.00 77.94 109 LYS A N 1
ATOM 862 C CA . LYS A 1 109 ? -12.995 -0.992 13.598 1.00 77.94 109 LYS A CA 1
ATOM 863 C C . LYS A 1 109 ? -12.680 0.350 12.936 1.00 77.94 109 LYS A C 1
ATOM 865 O O . LYS A 1 109 ? -12.783 1.390 13.577 1.00 77.94 109 LYS A O 1
ATOM 870 N N . PHE A 1 110 ? -12.318 0.313 11.656 1.00 79.19 110 PHE A N 1
ATOM 871 C CA . PHE A 1 110 ? -12.040 1.481 10.829 1.00 79.19 110 PHE A CA 1
ATOM 872 C C . PHE A 1 110 ? -12.837 1.382 9.524 1.00 79.19 110 PHE A C 1
ATOM 874 O O . PHE A 1 110 ? -13.081 0.284 9.025 1.00 79.19 110 PHE A O 1
ATOM 881 N N . GLU A 1 111 ? -13.225 2.528 8.967 1.00 75.50 111 GLU A N 1
ATOM 882 C CA . GLU A 1 111 ? -13.851 2.629 7.642 1.00 75.50 111 GLU A CA 1
ATOM 883 C C . GLU A 1 111 ? -12.831 2.371 6.521 1.00 75.50 111 GLU A C 1
ATOM 885 O O . GLU A 1 111 ? -13.208 1.904 5.451 1.00 75.50 111 GLU A O 1
ATOM 890 N N . GLN A 1 112 ? -11.543 2.652 6.761 1.00 76.81 112 GLN A N 1
ATOM 891 C CA . GLN A 1 112 ? -10.460 2.386 5.811 1.00 76.81 112 GLN A CA 1
ATOM 892 C C . GLN A 1 112 ? -9.155 2.024 6.532 1.00 76.81 112 GLN A C 1
ATOM 894 O O . GLN A 1 112 ? -8.772 2.698 7.493 1.00 76.81 112 GLN A O 1
ATOM 899 N N . LEU A 1 113 ? -8.454 1.004 6.035 1.00 81.00 113 LEU A N 1
ATOM 900 C CA . LEU A 1 113 ? -7.104 0.641 6.462 1.00 81.00 113 LEU A CA 1
ATOM 901 C C . LEU A 1 113 ? -6.230 0.439 5.225 1.00 81.00 113 LEU A C 1
ATOM 903 O O . LEU A 1 113 ? -6.292 -0.600 4.576 1.00 81.00 113 LEU A O 1
ATOM 907 N N . THR A 1 114 ? -5.417 1.437 4.900 1.00 83.62 114 THR A N 1
ATOM 908 C CA . THR A 1 114 ? -4.558 1.406 3.710 1.00 83.62 114 THR A CA 1
ATOM 909 C C . THR A 1 114 ? -3.114 1.221 4.131 1.00 83.62 114 THR A C 1
ATOM 911 O O . THR A 1 114 ? -2.654 1.893 5.046 1.00 83.62 114 THR A O 1
ATOM 914 N N . TRP A 1 115 ? -2.381 0.355 3.447 1.00 84.25 115 TRP A N 1
ATOM 915 C CA . TRP A 1 115 ? -0.930 0.321 3.484 1.00 84.25 115 TRP A CA 1
ATOM 916 C C . TRP A 1 115 ? -0.361 1.047 2.267 1.00 84.25 115 TRP A C 1
ATOM 918 O O . TRP A 1 115 ? -0.782 0.800 1.139 1.00 84.25 115 TRP A O 1
ATOM 928 N N . GLU A 1 116 ? 0.581 1.949 2.497 1.00 81.25 116 GLU A N 1
ATOM 929 C CA . GLU A 1 116 ? 1.231 2.736 1.456 1.00 81.25 116 GLU A CA 1
ATOM 930 C C . GLU A 1 116 ? 2.737 2.498 1.512 1.00 81.25 116 GLU A C 1
ATOM 932 O O . GLU A 1 116 ? 3.376 2.704 2.548 1.00 81.25 116 GLU A O 1
ATOM 937 N N . LEU A 1 117 ? 3.296 2.088 0.378 1.00 75.06 117 LEU A N 1
ATOM 938 C CA . LEU A 1 117 ? 4.727 2.058 0.125 1.00 75.06 117 LEU A CA 1
ATOM 939 C C . LEU A 1 117 ? 5.017 2.922 -1.092 1.00 75.06 117 LEU A C 1
ATOM 941 O O . LEU A 1 117 ? 4.549 2.652 -2.197 1.00 75.06 117 LEU A O 1
ATOM 945 N N . GLN A 1 118 ? 5.821 3.954 -0.881 1.00 67.50 118 GLN A N 1
ATOM 946 C CA . GLN A 1 118 ? 6.353 4.754 -1.966 1.00 67.50 118 GLN A CA 1
ATOM 947 C C . GLN A 1 118 ? 7.717 4.194 -2.355 1.00 67.50 118 GLN A C 1
ATOM 949 O O . GLN A 1 118 ? 8.645 4.205 -1.549 1.00 67.50 118 GLN A O 1
ATOM 954 N N . VAL A 1 119 ? 7.833 3.707 -3.587 1.00 63.41 119 VAL A N 1
ATOM 955 C CA . VAL A 1 119 ? 9.124 3.404 -4.203 1.00 63.41 119 VAL A CA 1
ATOM 956 C C . VAL A 1 119 ? 9.612 4.701 -4.845 1.00 63.41 119 VAL A C 1
ATOM 958 O O . VAL A 1 119 ? 8.821 5.453 -5.422 1.00 63.41 119 VAL A O 1
ATOM 961 N N . GLN A 1 120 ? 10.895 5.019 -4.682 1.00 57.66 120 GLN A N 1
ATOM 962 C CA . GLN A 1 120 ? 11.465 6.230 -5.268 1.00 57.66 120 GLN A CA 1
ATOM 963 C C . GLN A 1 120 ? 11.301 6.191 -6.802 1.00 57.66 120 GLN A C 1
ATOM 965 O O . GLN A 1 120 ? 11.442 5.133 -7.407 1.00 57.66 120 GLN A O 1
ATOM 970 N N . ASP A 1 121 ? 10.945 7.340 -7.386 1.00 57.34 121 ASP A N 1
ATOM 971 C CA . ASP A 1 121 ? 10.668 7.571 -8.816 1.00 57.34 121 ASP A CA 1
ATOM 972 C C . ASP A 1 121 ? 9.439 6.861 -9.418 1.00 57.34 121 ASP A C 1
ATOM 974 O O . ASP A 1 121 ? 9.468 6.288 -10.500 1.00 57.34 121 ASP A O 1
ATOM 978 N N . GLY A 1 122 ? 8.285 7.030 -8.765 1.00 59.09 122 GLY A N 1
ATOM 979 C CA . GLY A 1 122 ? 6.984 7.029 -9.454 1.00 59.09 122 GLY A CA 1
ATOM 980 C C . GLY A 1 122 ? 6.138 5.765 -9.313 1.00 59.09 122 GLY A C 1
ATOM 981 O O . GLY A 1 122 ? 4.960 5.790 -9.683 1.00 59.09 122 GLY A O 1
ATOM 982 N N . ILE A 1 123 ? 6.674 4.693 -8.725 1.00 69.94 123 ILE A N 1
ATOM 983 C CA . ILE A 1 123 ? 5.878 3.519 -8.355 1.00 69.94 123 ILE A CA 1
ATOM 984 C C . ILE A 1 123 ? 5.361 3.684 -6.926 1.00 69.94 123 ILE A C 1
ATOM 986 O O . ILE A 1 123 ? 6.099 3.626 -5.945 1.00 69.94 123 ILE A O 1
ATOM 990 N N . GLU A 1 124 ? 4.051 3.864 -6.809 1.00 76.62 124 GLU A N 1
ATOM 991 C CA . GLU A 1 124 ? 3.356 3.928 -5.531 1.00 76.62 124 GLU A CA 1
ATOM 992 C C . GLU A 1 124 ? 2.530 2.655 -5.332 1.00 76.62 124 GLU A C 1
ATOM 994 O O . GLU A 1 124 ? 1.620 2.355 -6.109 1.00 76.62 124 GLU A O 1
ATOM 999 N N . LEU A 1 125 ? 2.845 1.900 -4.280 1.00 78.25 125 LEU A N 1
ATOM 1000 C CA . LEU A 1 125 ? 2.126 0.694 -3.906 1.00 78.25 125 LEU A CA 1
ATOM 1001 C C . LEU A 1 125 ? 1.126 1.020 -2.793 1.00 78.25 125 LEU A C 1
ATOM 1003 O O . LEU A 1 125 ? 1.471 1.053 -1.613 1.00 78.25 125 LEU A O 1
ATOM 1007 N N . LYS A 1 126 ? -0.128 1.264 -3.181 1.00 84.06 126 LYS A N 1
ATOM 1008 C CA . LYS A 1 126 ? -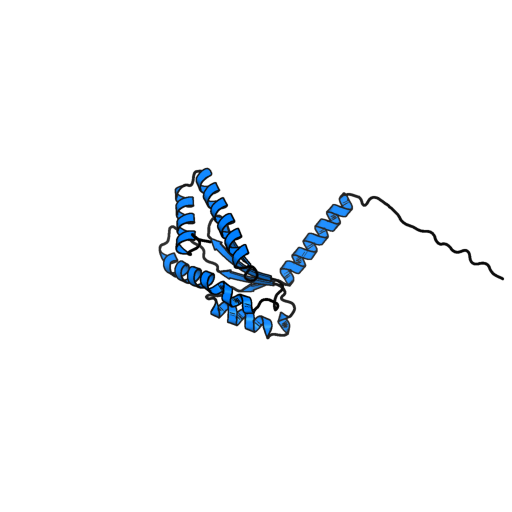1.255 1.472 -2.260 1.00 84.06 126 LYS A CA 1
ATOM 1009 C C . LYS A 1 126 ? -2.083 0.202 -2.149 1.00 84.06 126 LYS A C 1
ATOM 1011 O O . LYS A 1 126 ? -2.723 -0.202 -3.115 1.00 84.06 126 LYS A O 1
ATOM 1016 N N . ILE A 1 127 ? -2.081 -0.438 -0.992 1.00 82.06 127 ILE A N 1
ATOM 1017 C CA . ILE A 1 127 ? -2.814 -1.679 -0.753 1.00 82.06 127 ILE A CA 1
ATOM 1018 C C . ILE A 1 127 ? -3.872 -1.412 0.309 1.00 82.06 127 ILE A C 1
ATOM 1020 O O . ILE A 1 127 ? -3.549 -1.161 1.466 1.00 82.06 127 ILE A O 1
ATOM 1024 N N . ASP A 1 128 ? -5.142 -1.484 -0.068 1.00 83.31 128 ASP A N 1
ATOM 1025 C CA . ASP A 1 128 ? -6.229 -1.575 0.900 1.00 83.31 128 ASP A CA 1
ATOM 1026 C C . ASP A 1 128 ? -6.139 -2.929 1.608 1.00 83.31 128 ASP A C 1
ATOM 1028 O O . ASP A 1 128 ? -6.201 -3.981 0.977 1.00 83.31 128 ASP A O 1
ATOM 1032 N N . VAL A 1 129 ? -5.964 -2.914 2.925 1.00 81.81 129 VAL A N 1
ATOM 1033 C CA . VAL A 1 129 ? -5.821 -4.128 3.731 1.00 81.81 129 VAL A CA 1
ATOM 1034 C C . VAL A 1 129 ? -7.144 -4.901 3.803 1.00 81.81 129 VAL A C 1
ATOM 1036 O O . VAL A 1 129 ? -7.124 -6.128 3.931 1.00 81.81 129 VAL A O 1
ATOM 1039 N N . PHE A 1 130 ? -8.293 -4.223 3.694 1.00 80.12 130 PHE A N 1
ATOM 1040 C CA . PHE A 1 130 ? -9.615 -4.855 3.741 1.00 80.12 130 PHE A CA 1
ATOM 1041 C C . PHE A 1 130 ? -9.920 -5.633 2.464 1.00 80.12 130 PHE A C 1
ATOM 1043 O O . PHE A 1 130 ? -10.371 -6.775 2.539 1.00 80.12 130 PHE A O 1
ATOM 1050 N N . ASP A 1 131 ? -9.600 -5.052 1.310 1.00 81.12 131 ASP A N 1
ATOM 1051 C CA . ASP A 1 131 ? -9.676 -5.702 -0.001 1.00 81.12 131 ASP A CA 1
ATOM 1052 C C . ASP A 1 131 ? -8.278 -6.113 -0.486 1.00 81.12 131 ASP A C 1
ATOM 1054 O O . ASP A 1 131 ? -7.870 -5.813 -1.606 1.00 81.12 131 ASP A O 1
ATOM 1058 N N . TYR A 1 132 ? -7.504 -6.768 0.387 1.00 80.94 132 TYR A N 1
ATOM 1059 C CA . TYR A 1 132 ? -6.076 -6.991 0.139 1.00 80.94 132 TYR A CA 1
ATOM 1060 C C . TYR A 1 132 ? -5.790 -7.712 -1.180 1.00 80.94 132 TYR A C 1
ATOM 1062 O O . TYR A 1 132 ? -4.895 -7.291 -1.898 1.00 80.94 132 TYR A O 1
ATOM 1070 N N . GLU A 1 133 ? -6.547 -8.748 -1.547 1.00 83.06 133 GLU A N 1
ATOM 1071 C CA . GLU A 1 133 ? -6.283 -9.487 -2.793 1.00 83.06 133 GLU A CA 1
ATOM 1072 C C . GLU A 1 133 ? -6.565 -8.643 -4.042 1.00 83.06 133 GLU A C 1
ATOM 1074 O O . GLU A 1 133 ? -5.694 -8.521 -4.906 1.00 83.06 133 GLU A O 1
ATOM 1079 N N . SER A 1 134 ? -7.739 -8.005 -4.135 1.00 85.75 134 SER A N 1
ATOM 1080 C CA . SER A 1 134 ? -8.070 -7.194 -5.316 1.00 85.75 134 SER A CA 1
ATOM 1081 C C . SER A 1 134 ? -7.269 -5.890 -5.353 1.00 85.75 134 SER A C 1
ATOM 1083 O O . SER A 1 134 ? -6.844 -5.462 -6.430 1.00 85.75 134 SER A O 1
ATOM 1085 N N . SER A 1 135 ? -6.996 -5.274 -4.200 1.00 84.62 135 SER A N 1
ATOM 1086 C CA . SER A 1 135 ? -6.152 -4.082 -4.123 1.00 84.62 135 SER A CA 1
ATOM 1087 C C . SER A 1 135 ? -4.702 -4.390 -4.474 1.00 84.62 135 SER A C 1
ATOM 1089 O O . SER A 1 135 ? -4.093 -3.598 -5.188 1.00 84.62 135 SER A O 1
ATOM 1091 N N . LEU A 1 136 ? -4.152 -5.520 -4.024 1.00 84.56 136 LEU A N 1
ATOM 1092 C CA . LEU A 1 136 ? -2.800 -5.938 -4.381 1.00 84.56 136 LEU A CA 1
ATOM 1093 C C . LEU A 1 136 ? -2.682 -6.129 -5.897 1.00 84.56 136 LEU A C 1
ATOM 1095 O O . LEU A 1 136 ? -1.808 -5.523 -6.513 1.00 84.56 136 LEU A O 1
ATOM 1099 N N . ALA A 1 137 ? -3.604 -6.877 -6.510 1.00 85.88 137 ALA A N 1
ATOM 1100 C CA . ALA A 1 137 ? -3.604 -7.115 -7.953 1.00 85.88 137 ALA A CA 1
ATOM 1101 C C . ALA A 1 137 ? -3.703 -5.808 -8.766 1.00 85.88 137 ALA A C 1
ATOM 1103 O O . ALA A 1 137 ? -2.938 -5.590 -9.709 1.00 85.88 137 ALA A O 1
ATOM 1104 N N . LYS A 1 138 ? -4.599 -4.886 -8.378 1.00 87.62 138 LYS A N 1
ATOM 1105 C CA . LYS A 1 138 ? -4.732 -3.563 -9.025 1.00 87.62 138 LYS A CA 1
ATOM 1106 C C . LYS A 1 138 ? -3.452 -2.745 -8.923 1.00 87.62 138 LYS A C 1
ATOM 1108 O O . LYS A 1 138 ? -3.052 -2.099 -9.890 1.00 87.62 138 LYS A O 1
ATOM 1113 N N . THR A 1 139 ? -2.819 -2.775 -7.761 1.00 85.81 139 THR A N 1
ATOM 1114 C CA . THR A 1 139 ? -1.615 -2.000 -7.483 1.00 85.81 139 THR A CA 1
ATOM 1115 C C . THR A 1 139 ? -0.403 -2.544 -8.231 1.00 85.81 139 THR A C 1
ATOM 1117 O O . THR A 1 139 ? 0.345 -1.763 -8.815 1.00 85.81 139 THR A O 1
ATOM 1120 N N . ILE A 1 140 ? -0.264 -3.867 -8.337 1.00 86.88 140 ILE A N 1
ATOM 1121 C CA . ILE A 1 140 ? 0.756 -4.510 -9.179 1.00 86.88 140 ILE A CA 1
ATOM 1122 C C . ILE A 1 140 ? 0.534 -4.171 -10.654 1.00 86.88 140 ILE A C 1
ATOM 1124 O O . ILE A 1 140 ? 1.472 -3.781 -11.349 1.00 86.88 140 ILE A O 1
ATOM 1128 N N . ALA A 1 141 ? -0.707 -4.260 -11.141 1.00 88.12 141 ALA A N 1
ATOM 1129 C CA . ALA A 1 141 ? -1.033 -3.894 -12.518 1.00 88.12 141 ALA A CA 1
ATOM 1130 C C . ALA A 1 141 ? -0.724 -2.414 -12.812 1.00 88.12 141 ALA A C 1
ATOM 1132 O O . ALA A 1 141 ? -0.209 -2.085 -13.883 1.00 88.12 141 ALA A O 1
ATOM 1133 N N . GLY A 1 142 ? -0.999 -1.524 -11.853 1.00 87.56 142 GLY A N 1
ATOM 1134 C CA . GLY A 1 142 ? -0.640 -0.108 -11.917 1.00 87.56 142 GLY A CA 1
ATOM 1135 C C . GLY A 1 142 ? 0.871 0.107 -11.998 1.00 87.56 142 GLY A C 1
ATOM 1136 O O . GLY A 1 142 ? 1.332 0.799 -12.905 1.00 87.56 142 GLY A O 1
ATOM 1137 N N . ALA A 1 143 ? 1.638 -0.542 -11.118 1.00 85.88 143 ALA A N 1
ATOM 1138 C CA . ALA A 1 143 ? 3.099 -0.485 -11.119 1.00 85.88 143 ALA A CA 1
ATOM 1139 C C . ALA A 1 143 ? 3.685 -0.971 -12.453 1.00 85.88 143 ALA A C 1
ATOM 1141 O O . ALA A 1 143 ? 4.452 -0.250 -13.084 1.00 85.88 143 ALA A O 1
ATOM 1142 N N . ARG A 1 144 ? 3.238 -2.128 -12.959 1.00 88.69 144 ARG A N 1
ATOM 1143 C CA . ARG A 1 144 ? 3.665 -2.666 -14.265 1.00 88.69 144 ARG A CA 1
ATOM 1144 C C . ARG A 1 144 ? 3.356 -1.726 -15.427 1.00 88.69 144 ARG A C 1
ATOM 1146 O O . ARG A 1 144 ? 4.146 -1.609 -16.361 1.00 88.69 144 ARG A O 1
ATOM 1153 N N . LYS A 1 145 ? 2.220 -1.024 -15.385 1.00 89.69 145 LYS A N 1
ATOM 1154 C CA . LYS A 1 145 ? 1.881 -0.015 -16.396 1.00 89.69 145 LYS A CA 1
ATOM 1155 C C . LYS A 1 145 ? 2.850 1.171 -16.358 1.00 89.69 145 LYS A C 1
ATOM 1157 O O . LYS A 1 145 ? 3.212 1.674 -17.420 1.00 89.69 145 LYS A O 1
ATOM 1162 N N . THR A 1 146 ? 3.268 1.601 -15.168 1.00 87.12 146 THR A N 1
ATOM 1163 C CA . THR A 1 146 ? 4.300 2.634 -15.001 1.00 87.12 146 THR A CA 1
ATOM 1164 C C . THR A 1 146 ? 5.636 2.157 -15.561 1.00 87.12 146 THR A C 1
ATOM 1166 O O . THR A 1 146 ? 6.188 2.840 -16.415 1.00 87.12 146 THR A O 1
ATOM 1169 N N . ILE A 1 147 ? 6.078 0.946 -15.209 1.00 87.12 147 ILE A N 1
ATOM 1170 C CA . ILE A 1 147 ? 7.316 0.332 -15.724 1.00 87.12 147 ILE A CA 1
ATOM 1171 C C . ILE A 1 147 ? 7.312 0.274 -17.256 1.00 87.12 147 ILE A C 1
ATOM 1173 O O . ILE A 1 147 ? 8.272 0.677 -17.915 1.00 87.12 147 ILE A O 1
ATOM 1177 N N . ALA A 1 148 ? 6.207 -0.189 -17.848 1.00 88.56 148 ALA A N 1
ATOM 1178 C CA . ALA A 1 148 ? 6.054 -0.264 -19.298 1.00 88.56 148 ALA A CA 1
ATOM 1179 C C . ALA A 1 148 ? 6.133 1.118 -19.963 1.00 88.56 148 ALA A C 1
ATOM 1181 O O . ALA A 1 148 ? 6.708 1.252 -21.044 1.00 88.56 148 ALA A O 1
ATOM 1182 N N . LYS A 1 149 ? 5.579 2.151 -19.315 1.00 88.94 149 LYS A N 1
ATOM 1183 C CA . LYS A 1 149 ? 5.686 3.532 -19.784 1.00 88.94 149 LYS A CA 1
ATOM 1184 C C . LYS A 1 149 ? 7.134 4.023 -19.710 1.00 88.94 149 LYS A C 1
ATOM 1186 O O . LYS A 1 149 ? 7.634 4.516 -20.712 1.00 88.94 149 LYS A O 1
ATOM 1191 N N . THR A 1 150 ? 7.827 3.807 -18.595 1.00 85.75 150 THR A N 1
ATOM 1192 C CA . THR A 1 150 ? 9.238 4.190 -18.440 1.00 85.75 150 THR A CA 1
ATOM 1193 C C . THR A 1 150 ? 10.130 3.513 -19.486 1.00 85.75 150 THR A C 1
ATOM 1195 O O . THR A 1 150 ? 11.003 4.141 -20.083 1.00 85.75 150 THR A O 1
ATOM 1198 N N . ALA A 1 151 ? 9.864 2.240 -19.799 1.00 87.50 151 ALA A N 1
ATOM 1199 C CA . ALA A 1 151 ? 10.556 1.529 -20.873 1.00 87.50 151 ALA A CA 1
ATOM 1200 C C . ALA A 1 151 ? 10.284 2.132 -22.264 1.00 87.50 151 ALA A C 1
ATOM 1202 O O . ALA A 1 151 ? 11.190 2.165 -23.102 1.00 87.50 151 ALA A O 1
ATOM 1203 N N . ALA A 1 152 ? 9.050 2.582 -22.518 1.00 89.12 152 ALA A N 1
ATOM 1204 C CA . ALA A 1 152 ? 8.651 3.224 -23.771 1.00 89.12 152 ALA A CA 1
ATOM 1205 C C . ALA A 1 152 ? 9.248 4.632 -23.928 1.00 89.12 152 ALA A C 1
ATOM 1207 O O . ALA A 1 152 ? 9.606 5.011 -25.043 1.00 89.12 152 ALA A O 1
ATOM 1208 N N . ASP A 1 153 ? 9.416 5.358 -22.820 1.00 88.62 153 ASP A N 1
ATOM 1209 C CA . ASP A 1 153 ? 10.009 6.700 -22.773 1.00 88.62 153 ASP A CA 1
ATOM 1210 C C . ASP A 1 153 ? 11.544 6.680 -22.986 1.00 88.62 153 ASP A C 1
ATOM 1212 O O . ASP A 1 153 ? 12.154 7.720 -23.226 1.00 88.62 153 ASP A O 1
ATOM 1216 N N . GLY A 1 154 ? 12.167 5.492 -22.999 1.00 86.44 154 GLY A N 1
ATOM 1217 C CA . GLY A 1 154 ? 13.575 5.277 -23.364 1.00 86.44 154 GLY A CA 1
ATOM 1218 C C . GLY A 1 154 ? 14.455 4.757 -22.225 1.00 86.44 154 GLY A C 1
ATOM 1219 O O . GLY A 1 154 ? 15.543 4.228 -22.479 1.00 86.44 154 GLY A O 1
ATOM 1220 N N . ASP A 1 155 ? 13.960 4.786 -20.989 1.00 85.62 155 ASP A N 1
ATOM 1221 C CA . ASP A 1 155 ? 14.711 4.452 -19.777 1.00 85.62 155 ASP A CA 1
ATOM 1222 C C . ASP A 1 155 ? 14.653 2.953 -19.447 1.00 85.62 155 ASP A C 1
ATOM 1224 O O . ASP A 1 155 ? 14.263 2.509 -18.367 1.00 85.62 155 ASP A O 1
ATOM 1228 N N . LYS A 1 156 ? 15.095 2.120 -20.396 1.00 84.31 156 LYS A N 1
ATOM 1229 C CA . LYS A 1 156 ? 15.033 0.647 -20.286 1.00 84.31 156 LYS A CA 1
ATOM 1230 C C . LYS A 1 156 ? 15.773 0.077 -19.074 1.00 84.31 156 LYS A C 1
ATOM 1232 O O . LYS A 1 156 ? 15.360 -0.945 -18.535 1.00 84.31 156 LYS A O 1
ATOM 1237 N N . LYS A 1 157 ? 16.879 0.708 -18.660 1.00 82.00 157 LYS A N 1
ATOM 1238 C CA . LYS A 1 157 ? 17.625 0.295 -17.458 1.00 82.00 157 LYS A CA 1
ATOM 1239 C C . LYS A 1 157 ? 16.797 0.515 -16.196 1.00 82.00 157 LYS A C 1
ATOM 1241 O O . LYS A 1 157 ? 16.788 -0.353 -15.331 1.00 82.00 157 LYS A O 1
ATOM 1246 N N . TRP A 1 158 ? 16.097 1.643 -16.130 1.00 79.75 158 TRP A N 1
ATOM 1247 C CA . TRP A 1 158 ? 15.239 1.983 -15.005 1.00 79.75 158 TRP A CA 1
ATOM 1248 C C . TRP A 1 158 ? 14.063 1.013 -14.904 1.00 79.75 158 TRP A C 1
ATOM 1250 O O . TRP A 1 158 ? 13.893 0.359 -13.880 1.00 79.75 158 TRP A O 1
ATOM 1260 N N . ALA A 1 159 ? 13.358 0.797 -16.016 1.00 83.56 159 ALA A N 1
ATOM 1261 C CA . ALA A 1 159 ? 12.257 -0.161 -16.078 1.00 83.56 159 ALA A CA 1
ATOM 1262 C C . ALA A 1 159 ? 12.679 -1.587 -15.661 1.00 83.56 159 ALA A C 1
ATOM 1264 O O . ALA A 1 159 ? 11.955 -2.272 -14.945 1.00 83.56 159 ALA A O 1
ATOM 1265 N N . ALA A 1 160 ? 13.877 -2.041 -16.054 1.00 83.44 160 ALA A N 1
ATOM 1266 C CA . ALA A 1 160 ? 14.397 -3.345 -15.634 1.00 83.44 160 ALA A CA 1
ATOM 1267 C C . ALA A 1 160 ? 14.703 -3.415 -14.124 1.00 83.44 160 ALA A C 1
ATOM 1269 O O . ALA A 1 160 ? 14.504 -4.460 -13.502 1.00 83.44 160 ALA A O 1
ATOM 1270 N N . CYS A 1 161 ? 15.184 -2.320 -13.527 1.00 79.88 161 CYS A N 1
ATOM 1271 C CA . CYS A 1 161 ? 15.395 -2.225 -12.083 1.00 79.88 161 CYS A CA 1
ATOM 1272 C C . CYS A 1 161 ? 14.071 -2.277 -11.311 1.00 79.88 161 CYS A C 1
ATOM 1274 O O . CYS A 1 161 ? 13.983 -2.982 -10.306 1.00 79.88 161 CYS A O 1
ATOM 1276 N N . GLU A 1 162 ? 13.048 -1.571 -11.790 1.00 80.69 162 GLU A N 1
ATOM 1277 C CA . GLU A 1 162 ? 11.711 -1.565 -11.192 1.00 80.69 162 GLU A CA 1
ATOM 1278 C C . GLU A 1 162 ? 11.037 -2.942 -11.274 1.00 80.69 162 GLU A C 1
ATOM 1280 O O . GLU A 1 162 ? 10.484 -3.420 -10.283 1.00 80.69 162 GLU A O 1
ATOM 1285 N N . GLU A 1 163 ? 11.147 -3.629 -12.415 1.00 84.69 163 GLU A N 1
ATOM 1286 C CA . GLU A 1 163 ? 10.600 -4.983 -12.578 1.00 84.69 163 GLU A CA 1
ATOM 1287 C C . GLU A 1 163 ? 11.294 -5.974 -11.631 1.00 84.69 163 GLU A C 1
ATOM 1289 O O . GLU A 1 163 ? 10.647 -6.776 -10.955 1.00 84.69 163 GLU A O 1
ATOM 1294 N N . LYS A 1 164 ? 12.623 -5.868 -11.499 1.00 82.19 164 LYS A N 1
ATOM 1295 C CA . LYS A 1 164 ? 13.392 -6.673 -10.543 1.00 82.19 164 LYS A CA 1
ATOM 1296 C C . LYS A 1 164 ? 12.962 -6.404 -9.099 1.00 82.19 164 LYS A C 1
ATOM 1298 O O . LYS A 1 164 ? 12.875 -7.342 -8.310 1.00 82.19 164 LYS A O 1
ATOM 1303 N N . PHE A 1 165 ? 12.682 -5.151 -8.748 1.00 80.31 165 PHE A N 1
ATOM 1304 C CA . PHE A 1 165 ? 12.206 -4.790 -7.415 1.00 80.31 165 PHE A CA 1
ATOM 1305 C C . PHE A 1 165 ? 10.851 -5.440 -7.095 1.00 80.31 165 PHE A C 1
ATOM 1307 O O . PHE A 1 165 ? 10.709 -6.051 -6.033 1.00 80.31 165 PHE A O 1
ATOM 1314 N N . LEU A 1 166 ? 9.882 -5.383 -8.018 1.00 82.25 166 LEU A N 1
ATOM 1315 C CA . LEU A 1 166 ? 8.594 -6.072 -7.848 1.00 82.25 166 LEU A CA 1
ATOM 1316 C C . LEU A 1 166 ? 8.782 -7.586 -7.658 1.00 82.25 166 LEU A C 1
ATOM 1318 O O . LEU A 1 166 ? 8.151 -8.181 -6.777 1.0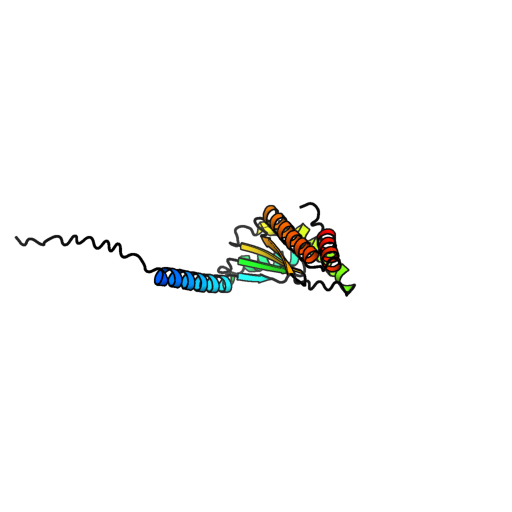0 82.25 166 LEU A O 1
ATOM 1322 N N . SER A 1 167 ? 9.706 -8.188 -8.408 1.00 83.06 167 SER A N 1
ATOM 1323 C CA . SER A 1 167 ? 10.016 -9.614 -8.297 1.00 83.06 167 SER A CA 1
ATOM 1324 C C . SER A 1 167 ? 10.642 -10.014 -6.973 1.00 83.06 167 SER A C 1
ATOM 1326 O O . SER A 1 167 ? 10.231 -10.984 -6.329 1.00 83.06 167 SER A O 1
ATOM 1328 N N . GLU A 1 168 ? 11.582 -9.220 -6.475 1.00 79.94 168 GLU A N 1
ATOM 1329 C CA . GLU A 1 168 ? 12.205 -9.474 -5.180 1.00 79.94 168 GLU A CA 1
ATOM 1330 C C . GLU A 1 168 ? 11.193 -9.401 -4.024 1.00 79.94 168 GLU A C 1
ATOM 1332 O O . GLU A 1 168 ? 11.262 -10.213 -3.087 1.00 79.94 168 GLU A O 1
ATOM 1337 N N . LEU A 1 169 ? 10.201 -8.507 -4.129 1.00 78.88 169 LEU A N 1
ATOM 1338 C CA . LEU A 1 169 ? 9.058 -8.433 -3.214 1.00 78.88 169 LEU A CA 1
ATOM 1339 C C . LEU A 1 169 ? 8.092 -9.626 -3.340 1.00 78.88 169 LEU A C 1
ATOM 1341 O O . LEU A 1 169 ? 7.261 -9.826 -2.456 1.00 78.88 169 LEU A O 1
ATOM 1345 N N . GLY A 1 170 ? 8.231 -10.463 -4.371 1.00 78.00 170 GLY A N 1
ATOM 1346 C CA . GLY A 1 170 ? 7.360 -11.609 -4.635 1.00 78.00 170 GLY A CA 1
ATOM 1347 C C . GLY A 1 170 ? 6.038 -11.229 -5.300 1.00 78.00 170 GLY A C 1
ATOM 1348 O O . GLY A 1 170 ? 5.059 -11.956 -5.151 1.00 78.00 170 GLY A O 1
ATOM 1349 N N . LEU A 1 171 ? 5.999 -10.100 -6.011 1.00 79.44 171 LEU A N 1
ATOM 1350 C CA . LEU A 1 171 ? 4.803 -9.562 -6.670 1.00 79.44 171 LEU A CA 1
ATOM 1351 C C . LEU A 1 171 ? 4.669 -10.016 -8.138 1.00 79.44 171 LEU A C 1
ATOM 1353 O O . LEU A 1 171 ? 3.927 -9.421 -8.914 1.00 79.44 171 LEU A O 1
ATOM 1357 N N . ASP A 1 172 ? 5.374 -11.084 -8.521 1.00 70.19 172 ASP A N 1
ATOM 1358 C CA . ASP A 1 172 ? 5.436 -11.585 -9.902 1.00 70.19 172 ASP A CA 1
ATOM 1359 C C . ASP A 1 172 ? 4.181 -12.335 -10.346 1.00 70.19 172 ASP A C 1
ATOM 1361 O O . ASP A 1 172 ? 3.797 -12.275 -11.515 1.00 70.19 172 ASP A O 1
ATOM 1365 N N . ALA A 1 173 ? 3.563 -13.060 -9.414 1.00 55.28 173 ALA A N 1
ATOM 1366 C CA . ALA A 1 173 ? 2.535 -14.063 -9.690 1.00 55.28 173 ALA A CA 1
ATOM 1367 C C . ALA A 1 173 ? 1.120 -13.647 -9.254 1.00 55.28 173 ALA A C 1
ATOM 1369 O O . ALA A 1 173 ? 0.212 -14.477 -9.296 1.00 55.28 173 ALA A O 1
ATOM 1370 N N . ALA A 1 174 ? 0.949 -12.401 -8.806 1.00 50.38 174 ALA A N 1
ATOM 1371 C CA . ALA A 1 174 ? -0.336 -11.845 -8.388 1.00 50.38 174 ALA A CA 1
ATOM 1372 C C . ALA A 1 174 ? -1.010 -11.031 -9.504 1.00 50.38 174 ALA A C 1
ATOM 1374 O O . ALA A 1 174 ? -0.294 -10.495 -10.388 1.00 50.38 174 ALA A O 1
#

pLDDT: mean 72.61, std 13.71, range [33.81, 89.69]

Secondary structure (DSSP, 8-state):
------------------HHHHHHHHHHHHHHHHHHHHHHEEEE--SSHHHHHHHHHHHHH-GGGTT--EEEEEEE----TT-GGGHHHHHHHHHHHHHHGGGGGGBTTBSEEEEEEEPTTS-EEEEESTTHHHHHHHHHHHHHHHHHHHHHHT-HHHHHHHHHHHHHTT-S--

Nearest PDB structures (foldseek):
  4g56-assembly1_C-2  TM=4.400E-01  e=8.797E+00  Xenopus laevis
  3h4r-assembly1_A  TM=2.493E-01  e=4.282E+00  Escherichia coli K-12

Foldseek 3Di:
DDDDDDPPPPPPPPPPDDPVNVVVVVVVVVVVVVVLVVVQEAEDAAQAVVRVVVVLVCLLPDPVNLSNQEYEYEDEDADDVVDPVCPVVLVRLLRRLVCLLVCLVCPPSHNWYWYWYDYPDDQIQIATSPPRVVSLVVSLVVLLVVLVVCVVVPNPVVSVVSVVSCVSSVSPPD

Sequence (174 aa):
MLVVPALVGRFRSYQPMSMSLLRTCKQIHNEATGLLYCGTTFSIEPSSVESAEVHLNKLTTNEGMQRVKRVVIRAWTTYDHEREKHVFDRKILKGMIANLGKLRSFAGKFEQLTWELQVQDGIELKIDVFDYESSLAKTIAGARKTIAKTAADGDKKWAACEEKFLSELGLDAA

Mean predicted aligned error: 12.85 Å

Solvent-accessible surface area (backbone atoms only — not comparable to full-atom values): 9979 Å² total; per-residue (Å²): 140,83,87,78,80,83,82,81,72,81,82,74,76,85,64,82,75,50,70,64,58,55,50,50,52,51,48,53,50,51,52,53,50,48,52,52,49,64,74,20,50,44,80,42,77,46,95,44,58,68,50,42,49,54,53,53,49,52,46,75,71,37,81,90,39,75,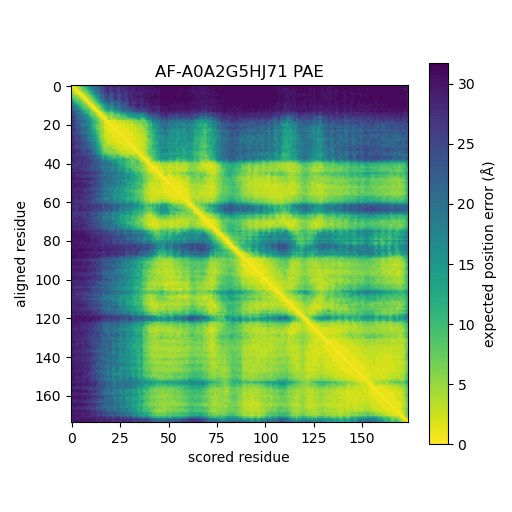64,47,40,28,40,37,40,38,44,86,48,82,57,54,90,92,47,84,79,50,62,64,57,47,56,51,50,30,53,34,63,77,47,44,66,68,59,39,78,52,60,83,73,38,84,39,49,34,36,37,33,51,42,58,92,81,41,61,44,56,28,36,37,78,50,38,70,64,29,42,38,51,28,48,54,50,38,52,52,50,35,54,47,39,38,71,77,65,42,48,70,56,24,52,52,54,54,49,51,42,45,74,50,63,56,73,87,98

Organism: Cercospora beticola (NCBI:txid122368)